Protein AF-A0A2J7PNI4-F1 (afdb_monomer)

Mean predicted aligned error: 9.84 Å

Nearest PDB structures (foldseek):
  2rsi-assembly1_A  TM=5.866E-01  e=5.862E-02  Homo sapiens
  2rsj-assembly1_A  TM=5.599E-01  e=8.701E-02  Homo sapiens
  2rv7-assembly1_A  TM=5.068E-01  e=1.209E-01  Homo sapiens
  1x5w-assembly1_A  TM=4.358E-01  e=1.473E-01  Homo sapiens
  2yse-assembly1_A  TM=4.570E-01  e=4.516E+00  Homo sapiens

Structure (mmCIF, N/CA/C/O backbone):
data_AF-A0A2J7PNI4-F1
#
_entry.id   AF-A0A2J7PNI4-F1
#
loop_
_atom_site.group_PDB
_atom_site.id
_atom_site.type_symbol
_atom_site.label_atom_id
_atom_site.label_alt_id
_atom_site.label_comp_id
_atom_site.label_asym_id
_atom_site.label_entity_id
_atom_site.label_seq_id
_atom_site.pdbx_PDB_ins_code
_atom_site.Cartn_x
_atom_site.Cartn_y
_atom_site.Cartn_z
_atom_site.occupancy
_atom_site.B_iso_or_equiv
_atom_site.auth_seq_id
_atom_site.auth_comp_id
_atom_site.auth_asym_id
_atom_site.auth_atom_id
_atom_site.pdbx_PDB_model_num
ATOM 1 N N . MET A 1 1 ? 8.461 -10.655 1.934 1.00 71.94 1 MET A N 1
ATOM 2 C CA . MET A 1 1 ? 9.521 -10.293 0.968 1.00 71.94 1 MET A CA 1
ATOM 3 C C . MET A 1 1 ? 9.823 -8.816 1.111 1.00 71.94 1 MET A C 1
ATOM 5 O O . MET A 1 1 ? 8.879 -8.034 1.181 1.00 71.94 1 MET A O 1
ATOM 9 N N . SER A 1 2 ? 11.100 -8.444 1.207 1.00 85.81 2 SER A N 1
ATOM 10 C CA . SER A 1 2 ? 11.510 -7.036 1.225 1.00 85.81 2 SER A CA 1
ATOM 11 C C . SER A 1 2 ? 11.340 -6.387 -0.159 1.00 85.81 2 SER A C 1
ATOM 13 O O . SER A 1 2 ? 11.177 -7.082 -1.164 1.00 85.81 2 SER A O 1
ATOM 15 N N . TYR A 1 3 ? 11.375 -5.050 -0.228 1.00 86.81 3 TYR A N 1
ATOM 16 C CA . TYR A 1 3 ? 11.294 -4.308 -1.496 1.00 86.81 3 TYR A CA 1
ATOM 17 C C . TYR A 1 3 ? 12.386 -4.720 -2.491 1.00 86.81 3 TYR A C 1
ATOM 19 O O . TYR A 1 3 ? 12.102 -4.910 -3.671 1.00 86.81 3 TYR A O 1
ATOM 27 N N . GLN A 1 4 ? 13.622 -4.887 -2.011 1.00 88.94 4 GLN A N 1
ATOM 28 C CA . GLN A 1 4 ? 14.782 -5.204 -2.848 1.00 88.94 4 GLN A CA 1
ATOM 29 C C . GLN A 1 4 ? 14.699 -6.614 -3.443 1.00 88.94 4 GLN A C 1
ATOM 31 O O . GLN A 1 4 ? 15.087 -6.818 -4.587 1.00 88.94 4 GLN A O 1
ATOM 36 N N . GLU A 1 5 ? 14.142 -7.570 -2.702 1.00 92.56 5 GLU A N 1
ATOM 37 C CA . GLU A 1 5 ? 14.056 -8.973 -3.123 1.00 92.56 5 GLU A CA 1
ATOM 38 C C . GLU A 1 5 ? 12.822 -9.279 -3.982 1.00 92.56 5 GLU A C 1
ATOM 40 O O . GLU A 1 5 ? 12.732 -10.356 -4.574 1.00 92.56 5 GLU A O 1
ATOM 45 N N . MET A 1 6 ? 11.847 -8.363 -4.038 1.00 93.38 6 MET A N 1
ATOM 46 C CA . MET A 1 6 ? 10.583 -8.593 -4.740 1.00 93.38 6 MET A CA 1
ATOM 47 C C . MET A 1 6 ? 10.705 -8.512 -6.263 1.00 93.38 6 MET A C 1
ATOM 49 O O . MET A 1 6 ? 9.870 -9.092 -6.957 1.00 93.38 6 MET A O 1
ATOM 53 N N . PHE A 1 7 ? 11.720 -7.828 -6.791 1.00 96.00 7 PHE A N 1
ATOM 54 C CA . PHE A 1 7 ? 11.810 -7.518 -8.215 1.00 96.00 7 PHE A CA 1
ATOM 55 C C . PHE A 1 7 ? 13.101 -8.012 -8.846 1.00 96.00 7 PHE A C 1
ATOM 57 O O . PHE A 1 7 ? 14.181 -7.852 -8.284 1.00 96.00 7 PHE A O 1
ATOM 64 N N . GLU A 1 8 ? 12.982 -8.511 -10.070 1.00 95.75 8 GLU A N 1
ATOM 65 C CA . GLU A 1 8 ? 14.105 -8.844 -10.942 1.00 95.75 8 GLU A CA 1
ATOM 66 C C . GLU A 1 8 ? 13.930 -8.203 -12.326 1.00 95.75 8 GLU A C 1
ATOM 68 O O . GLU A 1 8 ? 12.797 -7.889 -12.701 1.00 95.75 8 GLU A O 1
ATOM 73 N N . PRO A 1 9 ? 15.015 -7.946 -13.076 1.00 95.44 9 PRO A N 1
ATOM 74 C CA . PRO A 1 9 ? 14.912 -7.419 -14.435 1.00 95.44 9 PRO A CA 1
ATOM 75 C C . PRO A 1 9 ? 14.088 -8.357 -15.328 1.00 95.44 9 PRO A C 1
ATOM 77 O O . PRO A 1 9 ? 14.239 -9.577 -15.245 1.00 95.44 9 PRO A O 1
ATOM 80 N N . SER A 1 10 ? 13.212 -7.803 -16.171 1.00 95.12 10 SER A N 1
ATOM 81 C CA . SER A 1 10 ? 12.520 -8.599 -17.191 1.00 95.12 10 SER A CA 1
ATOM 82 C C . SER A 1 10 ? 13.507 -9.046 -18.275 1.00 95.12 10 SER A C 1
ATOM 84 O O . SER A 1 10 ? 14.412 -8.304 -18.656 1.00 95.12 10 SER A O 1
ATOM 86 N N . VAL A 1 11 ? 13.327 -10.278 -18.756 1.00 91.94 11 VAL A N 1
ATOM 87 C CA . VAL A 1 11 ? 14.122 -10.855 -19.852 1.00 91.94 11 VAL A CA 1
ATOM 88 C C . VAL A 1 11 ? 13.620 -10.367 -21.213 1.00 91.94 11 VAL A C 1
ATOM 90 O O . VAL A 1 11 ? 14.413 -10.226 -22.137 1.00 91.94 11 VAL A O 1
ATOM 93 N N . ASP A 1 12 ? 12.318 -10.099 -21.327 1.00 90.25 12 ASP A N 1
ATOM 94 C CA . ASP A 1 12 ? 11.669 -9.700 -22.580 1.00 90.25 12 ASP A CA 1
ATOM 95 C C . ASP A 1 12 ? 11.797 -8.191 -22.824 1.00 90.25 12 ASP A C 1
ATOM 97 O O . ASP A 1 12 ? 12.017 -7.743 -23.948 1.00 90.25 12 ASP A O 1
ATOM 101 N N . ASN A 1 13 ? 11.736 -7.395 -21.750 1.00 92.31 13 ASN A N 1
ATOM 102 C CA . ASN A 1 13 ? 11.771 -5.946 -21.847 1.00 92.31 13 ASN A CA 1
ATOM 103 C C . ASN A 1 13 ? 12.709 -5.303 -20.804 1.00 92.31 13 ASN A C 1
ATOM 105 O O . ASN A 1 13 ? 12.372 -5.259 -19.618 1.00 92.31 13 ASN A O 1
ATOM 109 N N . PRO A 1 14 ? 13.832 -4.687 -21.223 1.00 89.44 14 PRO A N 1
ATOM 110 C CA . PRO A 1 14 ? 14.827 -4.130 -20.305 1.00 89.44 14 PRO A CA 1
ATOM 111 C C . PRO A 1 14 ? 14.337 -2.921 -19.488 1.00 89.44 14 PRO A C 1
ATOM 113 O O . PRO A 1 14 ? 14.996 -2.547 -18.518 1.00 89.44 14 PRO A O 1
ATOM 116 N N . VAL A 1 15 ? 13.197 -2.303 -19.835 1.00 93.06 15 VAL A N 1
ATOM 117 C CA . VAL A 1 15 ? 12.599 -1.225 -19.022 1.00 93.06 15 VAL A CA 1
ATOM 118 C C . VAL A 1 15 ? 11.611 -1.733 -17.965 1.00 93.06 15 VAL A C 1
ATOM 120 O O . VAL A 1 15 ? 11.142 -0.948 -17.136 1.00 93.06 15 VAL A O 1
ATOM 123 N N . LEU A 1 16 ? 11.287 -3.030 -17.969 1.00 96.50 16 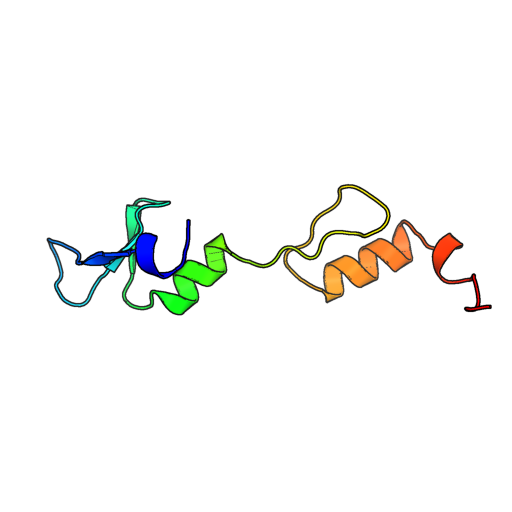LEU A N 1
ATOM 124 C CA . LEU A 1 16 ? 10.351 -3.646 -17.033 1.00 96.50 16 LEU A CA 1
ATOM 125 C C . LEU A 1 16 ? 11.061 -4.490 -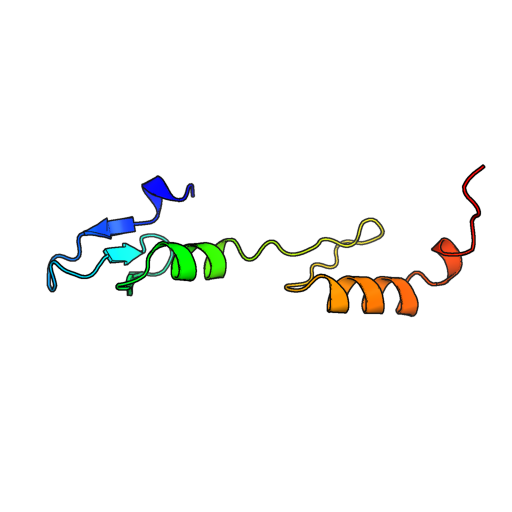15.975 1.00 96.50 16 LEU A C 1
ATOM 127 O O . LEU A 1 16 ? 12.161 -5.009 -16.153 1.00 96.50 16 LEU A O 1
ATOM 131 N N . TRP A 1 17 ? 10.372 -4.649 -14.852 1.00 97.44 17 TRP A N 1
ATOM 132 C CA . TRP A 1 17 ? 10.788 -5.481 -13.736 1.00 97.44 17 TRP A CA 1
ATOM 133 C C . TRP A 1 17 ? 9.719 -6.523 -13.450 1.00 97.44 17 TRP A C 1
ATOM 135 O O . TRP A 1 17 ? 8.545 -6.189 -13.283 1.00 97.44 17 TRP A O 1
ATOM 145 N N . LYS A 1 18 ? 10.126 -7.782 -13.347 1.00 97.12 18 LYS A N 1
ATOM 146 C CA . LYS A 1 18 ? 9.262 -8.894 -12.981 1.00 97.12 18 LYS A CA 1
ATOM 147 C C . LYS A 1 18 ? 9.142 -8.986 -11.464 1.00 97.12 18 LYS A C 1
ATOM 149 O O . LYS A 1 18 ? 10.137 -9.010 -10.741 1.00 97.12 18 LYS A O 1
ATOM 154 N N . CYS A 1 19 ? 7.912 -9.033 -10.969 1.00 96.06 19 CYS A N 1
ATOM 155 C CA . CYS A 1 19 ? 7.621 -9.264 -9.562 1.00 96.06 19 CYS A CA 1
ATOM 156 C C . CYS A 1 19 ? 7.677 -10.760 -9.250 1.00 96.06 19 CYS A C 1
ATOM 158 O O . CYS A 1 19 ? 6.884 -11.535 -9.782 1.00 96.06 19 CYS A O 1
ATOM 160 N N . ARG A 1 20 ? 8.547 -11.174 -8.330 1.00 95.19 20 ARG A N 1
ATOM 161 C CA . ARG A 1 20 ? 8.654 -12.574 -7.893 1.00 95.19 20 ARG A CA 1
ATOM 162 C C . ARG A 1 20 ? 7.434 -13.059 -7.112 1.00 95.19 20 ARG A C 1
ATOM 164 O O . ARG A 1 20 ? 7.129 -14.243 -7.140 1.00 95.19 20 ARG A O 1
ATOM 171 N N . SER A 1 21 ? 6.709 -12.153 -6.452 1.00 90.12 21 SER A N 1
ATOM 172 C CA . SER A 1 21 ? 5.531 -12.510 -5.648 1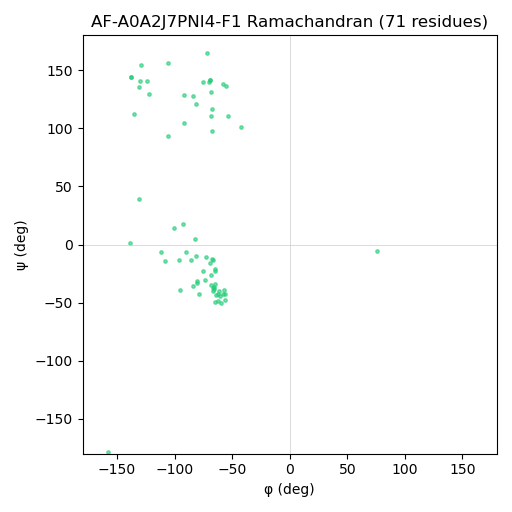.00 90.12 21 SER A CA 1
ATOM 173 C C . SER A 1 21 ? 4.306 -12.873 -6.490 1.00 90.12 21 SER A C 1
ATOM 175 O O . SER A 1 21 ? 3.464 -13.637 -6.033 1.00 90.12 21 SER A O 1
ATOM 177 N N . CYS A 1 22 ? 4.151 -12.290 -7.686 1.00 93.56 22 CYS A N 1
ATOM 178 C CA . CYS A 1 22 ? 2.947 -12.484 -8.507 1.00 93.56 22 CYS A CA 1
ATOM 179 C C . CYS A 1 22 ? 3.200 -12.661 -10.009 1.00 93.56 22 CYS A C 1
ATOM 181 O O . CYS A 1 22 ? 2.246 -12.766 -10.775 1.00 93.56 22 CYS A O 1
ATOM 183 N N . GLY A 1 23 ? 4.458 -12.654 -10.450 1.00 94.06 23 GLY A N 1
ATOM 184 C CA . GLY A 1 23 ? 4.863 -12.866 -11.840 1.00 94.06 23 GLY A CA 1
ATOM 185 C C . GLY A 1 23 ? 4.627 -11.689 -12.788 1.00 94.06 23 GLY A C 1
ATOM 186 O O . GLY A 1 23 ? 5.052 -11.768 -13.936 1.00 94.06 23 GLY A O 1
ATOM 187 N N . LYS A 1 24 ? 3.978 -10.603 -12.344 1.00 95.69 24 LYS A N 1
ATOM 188 C CA . LYS A 1 24 ? 3.682 -9.441 -13.197 1.00 95.69 24 LYS A CA 1
ATOM 189 C C . LYS A 1 24 ? 4.939 -8.655 -13.548 1.00 95.69 24 LYS A C 1
ATOM 191 O O . LYS A 1 24 ? 5.763 -8.386 -12.675 1.00 95.69 24 LYS A O 1
ATOM 196 N N . GLU A 1 25 ? 5.013 -8.208 -14.792 1.00 97.06 25 GLU A N 1
ATOM 197 C CA . GLU A 1 25 ? 6.020 -7.260 -15.256 1.00 97.06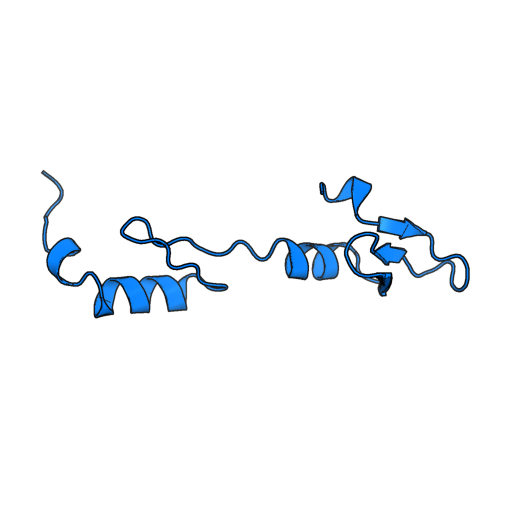 25 GLU A CA 1
ATOM 198 C C . GLU A 1 25 ? 5.489 -5.835 -15.122 1.00 97.06 25 GLU A C 1
ATOM 200 O O . GLU A 1 25 ? 4.366 -5.526 -15.525 1.00 97.06 25 GLU A O 1
ATOM 205 N N . VAL A 1 26 ? 6.274 -4.968 -14.489 1.00 96.25 26 VAL A N 1
ATOM 206 C CA . VAL A 1 26 ? 5.886 -3.593 -14.173 1.00 96.25 26 VAL A CA 1
ATOM 207 C C . VAL A 1 26 ? 7.038 -2.634 -14.433 1.00 96.25 26 VAL A C 1
ATOM 209 O O . VAL A 1 26 ? 8.194 -2.942 -14.159 1.00 96.25 26 VAL A O 1
ATOM 212 N N . SER A 1 27 ? 6.724 -1.434 -14.911 1.00 96.31 27 SER A N 1
ATOM 213 C CA . SER A 1 27 ? 7.700 -0.345 -15.029 1.00 96.31 27 SER A CA 1
ATOM 214 C C . SER A 1 27 ? 7.923 0.368 -13.689 1.00 96.31 27 SER A C 1
ATOM 216 O O . SER A 1 27 ? 9.034 0.787 -13.374 1.00 96.31 27 SER A O 1
ATOM 218 N N . ASN A 1 28 ? 6.883 0.466 -12.850 1.00 94.81 28 ASN A N 1
ATOM 219 C CA . ASN A 1 28 ? 6.942 1.133 -11.548 1.00 94.81 28 ASN A CA 1
ATOM 220 C C . ASN A 1 28 ? 6.955 0.126 -10.384 1.00 94.81 28 ASN A C 1
ATOM 222 O O . ASN A 1 28 ? 5.907 -0.283 -9.873 1.00 94.81 28 ASN A O 1
ATOM 226 N N . ARG A 1 29 ? 8.163 -0.236 -9.934 1.00 94.00 29 ARG A N 1
ATOM 227 C CA . ARG A 1 29 ? 8.379 -1.143 -8.792 1.00 94.00 29 ARG A CA 1
ATOM 228 C C . ARG A 1 29 ? 7.806 -0.612 -7.482 1.00 94.00 29 ARG A C 1
ATOM 230 O O . ARG A 1 29 ? 7.240 -1.384 -6.718 1.00 94.00 29 AR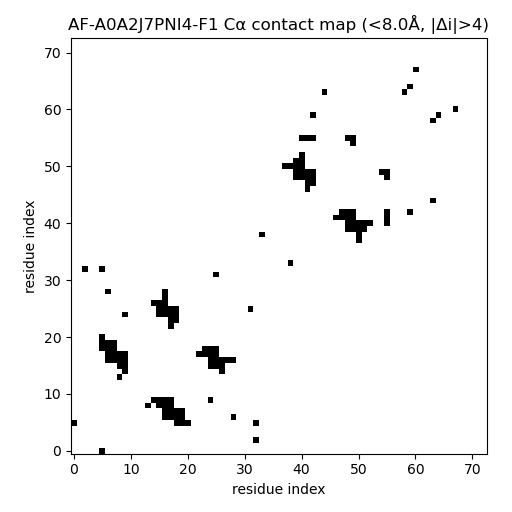G A O 1
ATOM 237 N N . TRP A 1 30 ? 7.931 0.689 -7.215 1.00 90.94 30 TRP A N 1
ATOM 238 C CA . TRP A 1 30 ? 7.489 1.280 -5.948 1.00 90.94 30 TRP A CA 1
ATOM 239 C C . TRP A 1 30 ? 5.971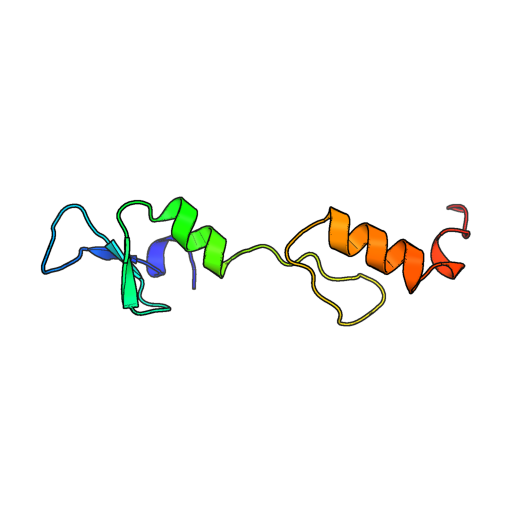 1.184 -5.786 1.00 90.94 30 TRP A C 1
ATOM 241 O O . TRP A 1 30 ? 5.484 0.678 -4.778 1.00 90.94 30 TRP A O 1
ATOM 251 N N . HIS A 1 31 ? 5.218 1.593 -6.808 1.00 91.38 31 HIS A N 1
ATOM 252 C CA . HIS A 1 31 ? 3.760 1.519 -6.771 1.00 91.38 31 HIS A CA 1
ATOM 253 C C . HIS A 1 31 ? 3.281 0.066 -6.683 1.00 91.38 31 HIS A C 1
ATOM 255 O O . HIS A 1 31 ? 2.411 -0.264 -5.879 1.00 91.38 31 HIS A O 1
ATOM 261 N N . HIS A 1 32 ? 3.895 -0.826 -7.467 1.00 92.94 32 HIS A N 1
ATOM 262 C CA . HIS A 1 32 ? 3.564 -2.244 -7.423 1.00 92.94 32 HIS A CA 1
ATOM 263 C C . HIS A 1 32 ? 3.860 -2.871 -6.056 1.00 92.94 32 HIS A C 1
ATOM 265 O O . HIS A 1 32 ? 3.039 -3.625 -5.539 1.00 92.94 32 HIS A O 1
ATOM 271 N N . PHE A 1 33 ? 5.001 -2.545 -5.447 1.00 91.06 33 PHE A N 1
ATOM 272 C CA . PHE A 1 33 ? 5.361 -3.024 -4.116 1.00 91.06 33 PHE A CA 1
ATOM 273 C C . PHE A 1 33 ? 4.293 -2.656 -3.091 1.00 91.06 33 PHE A C 1
ATOM 275 O O . PHE A 1 33 ? 3.808 -3.533 -2.382 1.00 91.06 33 PHE A O 1
ATOM 282 N N . HIS A 1 34 ? 3.851 -1.396 -3.090 1.00 86.12 34 HIS A N 1
ATOM 283 C CA . HIS A 1 34 ? 2.794 -0.931 -2.191 1.00 86.12 34 HIS A CA 1
ATOM 284 C C . HIS A 1 34 ? 1.437 -1.572 -2.445 1.00 86.12 34 HIS A C 1
ATOM 286 O O . HIS A 1 34 ? 0.631 -1.625 -1.526 1.00 86.12 34 HIS A O 1
ATOM 292 N N . SER A 1 35 ? 1.178 -2.133 -3.628 1.00 86.94 35 SER A N 1
ATOM 293 C CA . SER A 1 35 ? -0.023 -2.953 -3.821 1.00 86.94 35 SER A CA 1
ATOM 294 C C . SER A 1 35 ? 0.021 -4.238 -2.979 1.00 86.94 35 SER A C 1
ATOM 296 O O . SER A 1 35 ? -0.991 -4.610 -2.384 1.00 86.94 35 SER A O 1
ATOM 298 N N . HIS A 1 36 ? 1.200 -4.854 -2.825 1.00 83.88 36 HIS A N 1
ATOM 299 C CA . HIS A 1 36 ? 1.412 -6.028 -1.964 1.00 83.88 36 HIS A CA 1
ATOM 300 C C . HIS A 1 36 ? 1.531 -5.653 -0.494 1.00 83.88 36 HIS A C 1
ATOM 302 O O . HIS A 1 36 ? 0.970 -6.321 0.369 1.00 83.88 36 HIS A O 1
ATOM 308 N N . THR A 1 37 ? 2.259 -4.575 -0.206 1.00 75.56 37 THR A N 1
ATOM 309 C CA . THR A 1 37 ? 2.500 -4.100 1.158 1.00 75.56 37 THR A CA 1
ATOM 310 C C . THR A 1 37 ? 1.495 -3.064 1.610 1.00 75.56 37 THR A C 1
ATOM 312 O O . THR A 1 37 ? 1.793 -2.363 2.575 1.00 75.56 37 THR A O 1
ATOM 315 N N . SER A 1 38 ? 0.345 -2.955 0.929 1.00 68.6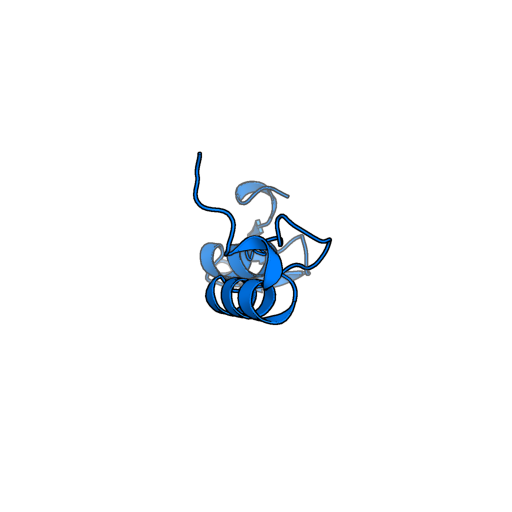9 38 SER A N 1
ATOM 316 C CA . SER A 1 38 ? -0.785 -2.111 1.318 1.00 68.69 38 SER A CA 1
ATOM 317 C C . SER A 1 38 ? -0.950 -2.274 2.820 1.00 68.69 38 SER A C 1
ATOM 319 O O . SER A 1 38 ? -1.401 -3.337 3.255 1.00 68.69 38 SER A O 1
ATOM 321 N N . GLN A 1 39 ? -0.476 -1.302 3.608 1.00 66.56 39 GLN A N 1
ATOM 322 C CA . GLN A 1 39 ? -0.392 -1.467 5.051 1.00 66.56 39 GLN A CA 1
ATOM 323 C C . GLN A 1 39 ? -1.819 -1.515 5.547 1.00 66.56 39 GLN A C 1
ATOM 325 O O . GLN A 1 39 ? -2.495 -0.492 5.678 1.00 66.56 39 GLN A O 1
ATOM 330 N N . ARG A 1 40 ? -2.307 -2.739 5.739 1.00 73.94 40 ARG A N 1
ATOM 331 C CA . ARG A 1 40 ? -3.647 -2.929 6.236 1.00 73.94 40 ARG A CA 1
ATOM 332 C C . ARG A 1 40 ? -3.629 -2.425 7.661 1.00 73.94 40 ARG A C 1
ATOM 334 O O . ARG A 1 40 ? -2.896 -2.936 8.502 1.00 73.94 40 ARG A O 1
ATOM 341 N N . SER A 1 41 ? -4.406 -1.385 7.909 1.00 81.06 41 SER A N 1
ATOM 342 C CA . SER A 1 41 ? -4.609 -0.878 9.251 1.00 81.06 41 SER A CA 1
ATOM 343 C C . SER A 1 41 ? -5.413 -1.938 10.000 1.00 81.06 41 SER A C 1
ATOM 345 O O . SER A 1 41 ? -6.567 -2.212 9.655 1.00 81.06 41 SER A O 1
ATOM 347 N N . LEU A 1 42 ? -4.765 -2.599 10.956 1.00 86.06 42 LEU A N 1
ATOM 348 C CA . LEU A 1 42 ? -5.399 -3.584 11.823 1.00 86.06 42 LEU A CA 1
ATOM 349 C C . LEU A 1 42 ? -6.245 -2.859 12.863 1.00 86.06 42 LEU A C 1
ATOM 351 O O . LEU A 1 42 ? -5.839 -1.823 13.394 1.00 86.06 42 LEU A O 1
ATOM 355 N N . CYS A 1 43 ? -7.421 -3.402 13.153 1.00 89.56 43 CYS A N 1
ATOM 356 C CA . CYS A 1 43 ? -8.178 -2.942 14.300 1.00 89.56 43 CYS A CA 1
ATOM 357 C C . CYS A 1 43 ? -7.446 -3.352 15.588 1.00 89.56 43 CYS A C 1
ATOM 359 O O . CYS A 1 43 ? -7.089 -4.517 15.727 1.00 89.56 43 CYS A O 1
ATOM 361 N N . PRO A 1 44 ? -7.239 -2.443 16.555 1.00 86.06 44 PRO A N 1
ATOM 362 C CA . PRO A 1 44 ? -6.607 -2.804 17.824 1.00 86.06 44 PRO A CA 1
ATOM 363 C C . PRO A 1 44 ? -7.523 -3.636 18.739 1.00 86.06 44 PRO A C 1
ATOM 365 O O . PRO A 1 44 ? -7.060 -4.162 19.745 1.00 86.06 44 PRO A O 1
ATOM 368 N N . TYR A 1 45 ? -8.814 -3.754 18.410 1.00 89.38 45 TYR A N 1
ATOM 369 C CA . TYR A 1 45 ? -9.825 -4.397 19.256 1.00 89.38 45 TYR A CA 1
ATOM 370 C C . TYR A 1 45 ? -10.373 -5.709 18.677 1.00 89.38 45 TYR A C 1
ATOM 372 O O . TYR A 1 45 ? -11.162 -6.386 19.332 1.00 89.38 45 TYR A O 1
ATOM 380 N N . CYS A 1 46 ? -9.995 -6.075 17.448 1.00 91.12 46 CYS A N 1
ATOM 381 C CA . CYS A 1 46 ? -10.381 -7.342 16.828 1.00 91.12 46 CYS A CA 1
ATOM 382 C C . CYS A 1 46 ? -9.412 -7.738 15.703 1.00 91.12 46 CYS A C 1
ATOM 384 O O . CYS A 1 46 ? -8.457 -7.034 15.404 1.00 91.12 46 CYS A O 1
ATOM 386 N N . THR A 1 47 ? -9.672 -8.861 15.034 1.00 89.12 47 THR A N 1
ATOM 387 C CA . THR A 1 47 ? -8.825 -9.377 13.945 1.00 89.12 47 THR A CA 1
ATOM 388 C C . THR A 1 47 ? -9.091 -8.723 12.581 1.00 89.12 47 THR A C 1
ATOM 390 O O . THR A 1 47 ? -8.517 -9.137 11.573 1.00 89.12 47 THR A O 1
ATOM 393 N N . ALA A 1 48 ? -9.964 -7.709 12.513 1.00 89.38 48 ALA A N 1
ATOM 394 C CA . ALA A 1 48 ? -10.301 -7.036 11.263 1.00 89.38 48 ALA A CA 1
ATOM 395 C C . ALA A 1 48 ? -9.123 -6.206 10.721 1.00 89.38 48 ALA A C 1
ATOM 397 O O . ALA A 1 48 ? -8.402 -5.543 11.467 1.00 89.38 48 ALA A O 1
ATOM 398 N N . SER A 1 49 ? -8.959 -6.211 9.396 1.00 88.94 49 SER A N 1
ATOM 399 C CA . SER A 1 49 ? -7.901 -5.481 8.691 1.00 88.94 49 SER A CA 1
ATOM 400 C C . SER A 1 49 ? -8.489 -4.663 7.546 1.00 88.94 49 SER A C 1
ATOM 402 O O . SER A 1 49 ? -9.391 -5.128 6.847 1.00 88.94 49 SER A O 1
ATOM 404 N N . TYR A 1 50 ? -7.975 -3.453 7.348 1.00 87.69 50 TYR A N 1
ATOM 405 C CA . TYR A 1 50 ? -8.536 -2.486 6.407 1.00 87.69 50 TYR A CA 1
ATOM 406 C C . TYR A 1 50 ? -7.458 -1.911 5.502 1.00 87.69 50 TYR A C 1
ATOM 408 O O . TYR A 1 50 ? -6.405 -1.514 5.981 1.00 87.69 50 TYR A O 1
ATOM 416 N N . SER A 1 51 ? -7.718 -1.806 4.199 1.00 81.12 51 SER A N 1
ATOM 417 C CA . SER A 1 51 ? -6.768 -1.217 3.242 1.00 81.12 51 SER A CA 1
ATOM 418 C C . SER A 1 51 ? -6.584 0.295 3.409 1.00 81.12 51 SER A C 1
ATOM 420 O O . SER A 1 51 ? -5.625 0.849 2.877 1.00 81.12 51 SER A O 1
ATOM 422 N N . ARG A 1 52 ? -7.492 0.971 4.128 1.00 83.12 52 ARG A N 1
ATOM 423 C CA . ARG A 1 52 ? -7.473 2.422 4.342 1.00 83.12 52 ARG A CA 1
ATOM 424 C C . ARG A 1 52 ? -7.812 2.802 5.782 1.00 83.12 52 ARG A C 1
ATOM 426 O O . ARG A 1 52 ? -8.719 2.228 6.390 1.00 83.12 52 ARG A O 1
ATOM 433 N N . ILE A 1 53 ? -7.164 3.849 6.290 1.00 82.81 53 ILE A N 1
ATOM 434 C CA . ILE A 1 53 ? -7.365 4.334 7.663 1.00 82.81 53 ILE A CA 1
ATOM 435 C C . ILE A 1 53 ? -8.782 4.872 7.921 1.00 82.81 53 ILE A C 1
ATOM 437 O O . ILE A 1 53 ? -9.315 4.690 9.013 1.00 82.81 53 ILE A O 1
ATOM 441 N N . ASP A 1 54 ? -9.432 5.493 6.934 1.00 86.75 54 ASP A N 1
ATOM 442 C CA . ASP A 1 54 ? -10.805 5.993 7.078 1.00 86.75 54 ASP A CA 1
ATOM 443 C C . ASP A 1 54 ? -11.812 4.849 7.255 1.00 86.75 54 ASP A C 1
ATOM 445 O O . ASP A 1 54 ? -12.686 4.915 8.123 1.00 86.75 54 ASP A O 1
ATOM 449 N N . THR A 1 55 ? -11.624 3.751 6.517 1.00 89.19 55 THR A N 1
ATOM 450 C CA . THR A 1 55 ? -12.456 2.551 6.664 1.00 89.19 55 THR A CA 1
ATOM 451 C C . THR A 1 55 ? -12.258 1.874 8.021 1.00 89.19 55 THR A C 1
ATOM 453 O O . THR A 1 55 ? -13.244 1.473 8.640 1.00 89.19 55 THR A O 1
ATOM 456 N N . LEU A 1 56 ? -11.023 1.850 8.547 1.00 90.75 56 LEU A N 1
ATOM 457 C CA . LEU A 1 56 ? -10.757 1.400 9.915 1.00 90.75 56 LEU A CA 1
ATOM 458 C C . LEU A 1 56 ? -11.466 2.293 10.945 1.00 90.75 56 LEU A C 1
ATOM 460 O O . LEU A 1 56 ? -12.153 1.783 11.824 1.00 90.75 56 LEU A O 1
ATOM 464 N N . ARG A 1 57 ? -11.350 3.623 10.840 1.00 90.06 57 ARG A N 1
ATOM 465 C CA . ARG A 1 57 ? -12.005 4.556 11.779 1.00 90.06 57 ARG A CA 1
ATOM 466 C C . ARG A 1 57 ? -13.520 4.368 11.806 1.00 90.06 57 ARG A C 1
ATOM 468 O O . ARG A 1 57 ? -14.110 4.343 12.884 1.00 90.06 57 ARG A O 1
ATOM 475 N N . ASN A 1 58 ? -14.145 4.196 10.641 1.00 91.94 58 ASN A N 1
ATOM 476 C CA . ASN A 1 58 ? -15.580 3.938 10.568 1.00 91.94 58 ASN A CA 1
ATOM 477 C C . ASN A 1 58 ? -15.957 2.585 11.187 1.00 91.94 58 ASN A C 1
ATOM 479 O O . ASN A 1 58 ? -16.965 2.492 11.881 1.00 91.94 58 ASN A O 1
ATOM 483 N N . HIS A 1 59 ? -15.133 1.554 10.985 1.00 92.88 59 HIS A N 1
ATOM 484 C CA . HIS A 1 59 ? -15.309 0.271 11.656 1.00 92.88 59 HIS A CA 1
ATOM 485 C C . HIS A 1 59 ? -15.255 0.412 13.180 1.00 92.88 59 HIS A C 1
ATOM 487 O O . HIS A 1 59 ? -16.184 -0.044 13.843 1.00 92.88 59 HIS A O 1
ATOM 493 N N . ILE A 1 60 ? -14.235 1.078 13.734 1.00 92.00 60 ILE A N 1
ATOM 494 C CA . ILE A 1 60 ? -14.116 1.264 15.188 1.00 92.00 60 ILE A CA 1
ATOM 495 C C . ILE A 1 60 ? -15.333 2.038 15.712 1.00 92.00 60 ILE A C 1
ATOM 497 O O . ILE A 1 60 ? -15.969 1.605 16.667 1.00 92.00 60 ILE A O 1
ATOM 501 N N . ARG A 1 61 ? -15.749 3.111 15.028 1.00 90.06 61 ARG A N 1
ATOM 502 C CA . ARG A 1 61 ? -16.950 3.873 15.401 1.00 90.06 61 ARG A CA 1
ATOM 503 C C . ARG A 1 61 ? -18.249 3.076 15.268 1.00 90.06 61 ARG A C 1
ATOM 505 O O . ARG A 1 61 ? -19.224 3.454 15.882 1.00 90.06 61 ARG A O 1
ATOM 512 N N . GLY A 1 62 ? -18.318 2.024 14.458 1.00 92.00 62 GLY A N 1
ATOM 513 C CA . GLY A 1 62 ? -19.540 1.228 14.295 1.00 92.00 62 GLY A CA 1
ATOM 514 C C . GLY A 1 62 ? -19.591 -0.007 15.193 1.00 92.00 62 GLY A C 1
ATOM 515 O O . GLY A 1 62 ? -20.651 -0.351 15.706 1.00 92.00 62 GLY A O 1
ATOM 516 N N . LYS A 1 63 ? -18.453 -0.682 15.365 1.00 89.94 63 LYS A N 1
ATOM 517 C CA . LYS A 1 63 ? -18.329 -2.002 16.004 1.00 89.94 63 LYS A CA 1
ATOM 518 C C . LYS A 1 63 ? -17.669 -1.962 17.382 1.00 89.94 63 LYS A C 1
ATOM 520 O O . LYS A 1 63 ? -17.757 -2.942 18.110 1.00 89.94 63 LYS A O 1
ATOM 525 N N . HIS A 1 64 ? -17.028 -0.850 17.726 1.00 90.00 64 HIS A N 1
ATOM 526 C CA . HIS A 1 64 ? -16.308 -0.636 18.981 1.00 90.00 64 HIS A CA 1
ATOM 527 C C . HIS A 1 64 ? -16.722 0.707 19.618 1.00 90.00 64 HIS A C 1
ATOM 529 O O . HIS A 1 64 ? -15.890 1.442 20.148 1.00 90.00 64 HIS A O 1
ATOM 535 N N . GLN A 1 65 ? -18.018 1.041 19.530 1.00 76.25 65 GLN A N 1
ATOM 536 C CA . GLN A 1 65 ? -18.608 2.297 20.024 1.00 76.25 65 GLN A CA 1
ATOM 537 C C . GLN A 1 65 ? -18.350 2.521 21.514 1.00 76.25 65 GLN A C 1
ATOM 539 O O . GLN A 1 65 ? -18.006 3.628 21.924 1.00 76.25 65 GLN A O 1
ATOM 544 N N . ASP A 1 66 ? -18.427 1.449 22.299 1.00 68.38 66 ASP A N 1
ATOM 545 C CA . ASP A 1 66 ? -18.274 1.475 23.755 1.00 68.38 66 ASP A CA 1
ATOM 546 C C . ASP A 1 66 ? -16.853 1.833 24.223 1.00 68.38 66 ASP A C 1
ATOM 548 O O . ASP A 1 66 ? -16.634 2.131 25.395 1.00 68.38 66 ASP A O 1
ATOM 552 N N . LEU A 1 67 ? -15.869 1.829 23.315 1.00 63.84 67 LEU A N 1
ATOM 553 C CA . LEU A 1 67 ? -14.461 2.087 23.632 1.00 63.84 67 LEU A CA 1
ATOM 554 C C . LEU A 1 67 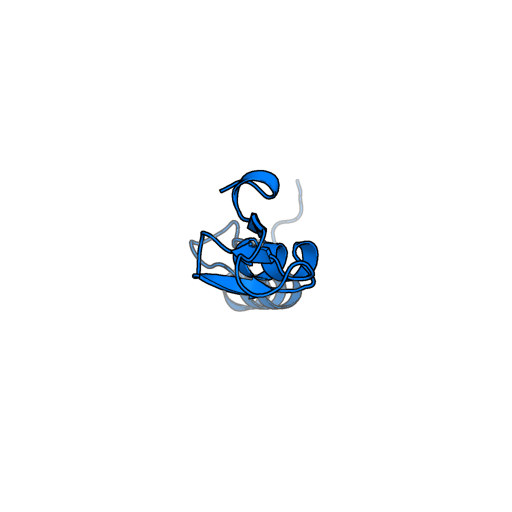? -14.042 3.547 23.390 1.00 63.84 67 LEU A C 1
ATOM 556 O O . LEU A 1 67 ? -13.000 3.961 23.889 1.00 63.84 67 LEU A O 1
ATOM 560 N N . PHE A 1 68 ? -14.854 4.348 22.685 1.00 58.81 68 PHE A N 1
ATOM 561 C CA . PHE A 1 68 ? -14.606 5.786 22.490 1.00 58.81 68 PHE A CA 1
ATOM 562 C C . PHE A 1 68 ? -15.049 6.658 23.680 1.00 58.81 68 PHE A C 1
ATOM 564 O O . PHE A 1 68 ? -14.690 7.832 23.733 1.00 58.81 68 PHE A O 1
ATOM 571 N N . PHE A 1 69 ? -15.782 6.095 24.648 1.00 56.50 69 PHE A N 1
ATOM 572 C CA . PHE A 1 69 ? -16.271 6.800 25.844 1.00 56.50 69 PHE A CA 1
ATOM 573 C C . PHE A 1 69 ? -15.447 6.549 27.113 1.00 56.50 69 PHE A C 1
ATOM 575 O O . PHE A 1 69 ? -15.899 6.883 28.207 1.00 56.50 69 PHE A O 1
ATOM 582 N N . ARG A 1 70 ? -14.235 5.990 27.013 1.00 49.75 70 ARG A N 1
ATOM 583 C CA . ARG A 1 70 ? -13.298 6.060 28.140 1.00 49.75 70 ARG A CA 1
ATOM 584 C C . ARG A 1 70 ? -12.413 7.294 27.981 1.00 49.75 70 ARG A C 1
ATOM 586 O O . ARG A 1 70 ? -11.516 7.259 27.138 1.00 49.75 70 ARG A O 1
ATOM 593 N N . PRO A 1 71 ? -12.641 8.379 28.749 1.00 43.78 71 PRO A N 1
ATOM 594 C CA . PRO A 1 71 ? -11.631 9.418 28.863 1.00 43.78 71 PRO A CA 1
ATOM 595 C C . PRO A 1 71 ? -10.330 8.766 29.341 1.00 43.78 71 PRO A C 1
ATOM 597 O O . PRO A 1 71 ? -10.348 7.886 30.204 1.00 43.78 71 PRO A O 1
ATOM 600 N N . LEU A 1 72 ? -9.219 9.168 28.723 1.00 53.72 72 LEU A N 1
ATOM 601 C CA . LEU A 1 72 ? -7.878 8.896 29.229 1.00 53.72 72 LEU A CA 1
ATOM 602 C C . LEU A 1 72 ? -7.839 9.412 30.674 1.00 53.72 72 LEU A C 1
ATOM 604 O O . LEU A 1 72 ? -7.960 10.617 30.887 1.00 53.72 72 LEU A O 1
ATOM 608 N N . ASN A 1 73 ? -7.771 8.491 31.636 1.00 40.00 73 ASN A N 1
ATOM 609 C CA . ASN A 1 73 ? -7.328 8.792 32.993 1.00 40.00 73 ASN A CA 1
ATOM 610 C C . ASN A 1 73 ? -5.805 8.875 32.988 1.00 40.00 73 ASN A C 1
ATOM 612 O O . A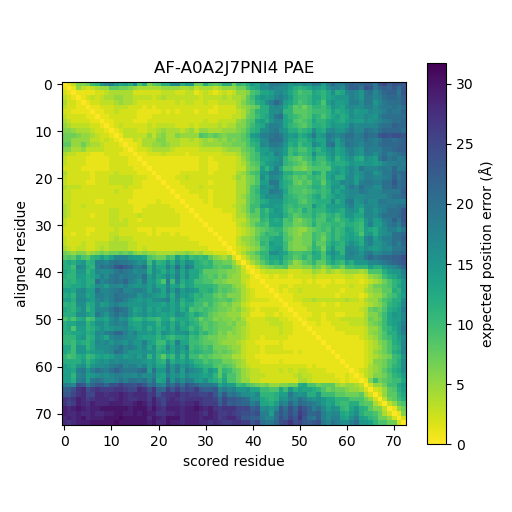SN A 1 73 ? -5.201 7.924 32.436 1.00 40.00 73 ASN A O 1
#

pLDDT: mean 85.38, std 12.97, range [40.0, 97.44]

Organism: NCBI:txid105785

Foldseek 3Di:
DDLVPQWDADPVDRQWIAGPVPRDTDNDSVVVVCVVPLPFDAAPVDRDTHSDPVVSVVCCVVVVVVVVPDDDD

Solvent-accessible surface area (backbone atoms only — not comparable to full-atom values): 4584 Å² total; per-residue (Å²): 130,56,81,78,76,33,52,44,79,32,90,91,39,86,76,29,30,27,27,73,87,75,68,51,72,37,74,54,60,69,66,54,48,44,67,76,59,48,69,51,42,61,44,94,88,52,93,54,70,22,80,40,67,68,61,38,53,52,46,42,63,70,79,42,52,84,66,75,73,61,77,89,126

Radius of gyration: 18.7 Å; Cα contacts (8 Å, |Δi|>4): 71; chains: 1; bounding box: 34×22×56 Å

InterPro domains:
  IPR003656 Zinc finger, BED-type [PF02892] (27-65)
  IPR013087 Zinc finger C2H2-type [PS00028] (43-64)

Sequence (73 aa):
MSYQEMFEPSVDNPVLWKCRSCGKEVSNRWHHFHSHTSQRSLCPYCTASYSRIDTLRNHIRGKHQDLFFRPLN

Secondary structure (DSSP, 8-state):
--TTTSEEE-SS-TT-EEETTT--EES-HHHHHHHHS---EE-TTSS-EESSHHHHHHHHHHH-GGGTT----